Protein AF-A0A371JUL6-F1 (afdb_monomer)

Organism: NCBI:txid2292706

Structure (mmCIF, N/CA/C/O backbone):
data_AF-A0A371JUL6-F1
#
_entry.id   AF-A0A371JUL6-F1
#
loop_
_atom_site.group_PDB
_atom_site.id
_atom_site.type_symbol
_atom_site.label_atom_id
_atom_site.label_alt_id
_atom_site.label_comp_id
_atom_site.label_asym_id
_atom_site.label_entity_id
_atom_site.label_seq_id
_atom_site.pdbx_PDB_ins_code
_atom_site.Cartn_x
_atom_site.Cartn_y
_atom_site.Cartn_z
_atom_site.occupancy
_atom_site.B_iso_or_equiv
_atom_site.auth_seq_id
_atom_site.auth_comp_id
_atom_site.auth_asym_id
_atom_site.auth_atom_id
_atom_site.pdbx_PDB_model_num
ATOM 1 N N . MET A 1 1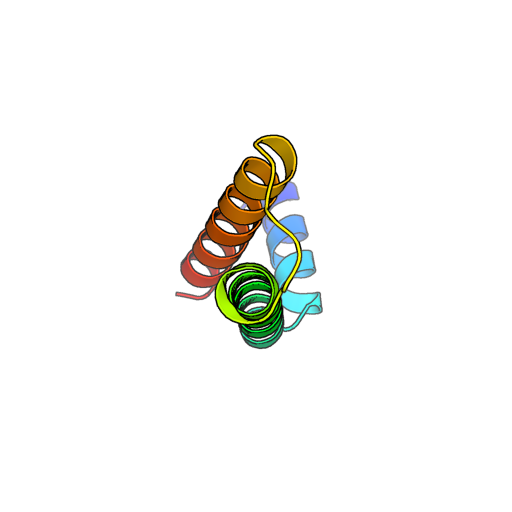 ? -14.655 4.443 23.962 1.00 75.50 1 MET A N 1
ATOM 2 C CA . MET A 1 1 ? -15.134 5.493 23.037 1.00 75.50 1 MET A CA 1
ATOM 3 C C . MET A 1 1 ? -13.946 5.978 22.232 1.00 75.50 1 MET A C 1
ATOM 5 O O . MET A 1 1 ? -12.888 6.141 22.826 1.00 75.50 1 MET A O 1
ATOM 9 N N . LEU A 1 2 ? -14.106 6.144 20.920 1.00 83.75 2 LEU A N 1
ATOM 10 C CA . LEU A 1 2 ? -13.054 6.663 20.042 1.00 83.75 2 LEU A CA 1
ATOM 11 C C . LEU A 1 2 ? -12.828 8.158 20.285 1.00 83.75 2 LEU A C 1
ATOM 13 O O . LEU A 1 2 ? -13.744 8.865 20.715 1.00 83.75 2 LEU A O 1
ATOM 17 N N . THR A 1 3 ? -11.612 8.631 20.020 1.00 93.19 3 THR A N 1
ATOM 18 C CA . THR A 1 3 ? -11.305 10.064 20.063 1.00 93.19 3 THR A CA 1
ATOM 19 C C . THR A 1 3 ? -11.924 10.783 18.859 1.00 93.19 3 THR A C 1
ATOM 21 O O . THR A 1 3 ? -12.164 10.153 17.826 1.00 93.19 3 THR A O 1
ATOM 24 N N . PRO A 1 4 ? -12.148 12.107 18.937 1.00 87.31 4 PRO A N 1
ATOM 25 C CA . PRO A 1 4 ? -12.670 12.877 17.809 1.00 87.31 4 PRO A CA 1
ATOM 26 C C . PRO A 1 4 ? -11.851 12.711 16.519 1.00 87.31 4 PRO A C 1
ATOM 28 O O . PRO A 1 4 ? -12.432 12.499 15.463 1.00 87.31 4 PRO A O 1
ATOM 31 N N . ALA A 1 5 ? -10.516 12.685 16.614 1.00 85.50 5 ALA A N 1
ATOM 32 C CA . ALA A 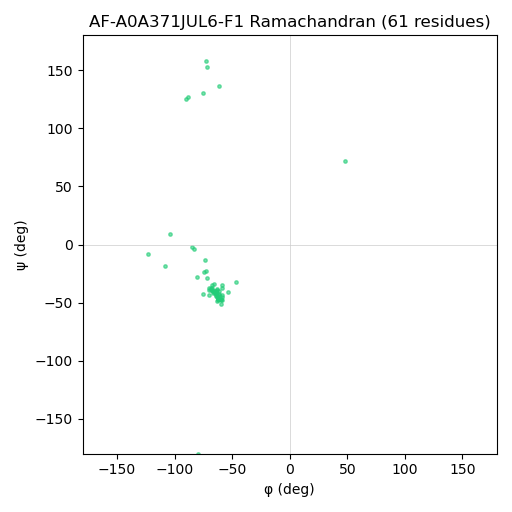1 5 ? -9.636 12.476 15.460 1.00 85.50 5 ALA A CA 1
ATOM 33 C C . ALA A 1 5 ? -9.774 11.069 14.842 1.00 85.50 5 ALA A C 1
ATOM 35 O O . ALA A 1 5 ? -9.674 10.909 13.631 1.00 85.50 5 ALA A O 1
ATOM 36 N N . GLN A 1 6 ? -10.033 10.040 15.658 1.00 78.19 6 GLN A N 1
ATOM 37 C CA . GLN A 1 6 ? -10.293 8.682 15.163 1.00 78.19 6 GLN A CA 1
ATOM 38 C C . GLN A 1 6 ? -11.649 8.588 14.455 1.00 78.19 6 GLN A C 1
ATOM 40 O O . GLN A 1 6 ? -11.761 7.902 13.446 1.00 78.19 6 GLN A O 1
ATOM 45 N N . VAL A 1 7 ? -12.669 9.290 14.959 1.00 79.81 7 VAL A N 1
ATOM 46 C CA . VAL A 1 7 ? -13.988 9.369 14.313 1.00 79.81 7 VAL A CA 1
ATOM 47 C C . VAL A 1 7 ? -13.902 10.121 12.985 1.00 79.81 7 VAL A C 1
ATOM 49 O O . VAL A 1 7 ? -14.480 9.671 12.004 1.00 79.81 7 VAL A O 1
ATOM 52 N N . GLU A 1 8 ? -13.150 11.219 12.933 1.00 81.31 8 GLU A N 1
ATOM 53 C CA . GLU A 1 8 ? -12.936 12.003 11.713 1.00 81.31 8 GLU A CA 1
ATOM 54 C C . GLU A 1 8 ? -12.168 11.204 10.648 1.00 81.31 8 GLU A C 1
ATOM 56 O O . GLU A 1 8 ? -12.571 11.178 9.488 1.00 81.31 8 GLU A O 1
ATOM 61 N N . LEU A 1 9 ? -11.132 10.457 11.050 1.00 75.38 9 LEU A N 1
ATOM 62 C CA . LEU A 1 9 ? -10.410 9.538 10.166 1.00 75.38 9 LEU A CA 1
ATOM 63 C C . LEU A 1 9 ? -11.322 8.428 9.619 1.00 75.38 9 LEU A C 1
ATOM 65 O O . LEU A 1 9 ? -11.275 8.125 8.429 1.00 75.38 9 LEU A O 1
ATOM 69 N N . LEU A 1 10 ? -12.170 7.842 10.469 1.00 67.88 10 LEU A N 1
ATOM 70 C CA . LEU A 1 10 ? -13.139 6.821 10.060 1.00 67.88 10 LEU A CA 1
ATOM 71 C C . LEU A 1 10 ? -14.203 7.383 9.118 1.00 67.88 10 LEU A C 1
ATOM 73 O O . LEU A 1 10 ? -14.558 6.729 8.149 1.00 67.88 10 LEU A O 1
ATOM 77 N N . GLN A 1 11 ? -14.706 8.590 9.372 1.00 70.62 11 GLN A N 1
ATOM 78 C CA . GLN A 1 11 ? -15.674 9.250 8.496 1.00 70.62 11 GLN A CA 1
ATOM 79 C C . GLN A 1 11 ? -15.057 9.624 7.148 1.00 70.62 11 GLN A C 1
ATOM 81 O O . GLN A 1 11 ? -15.716 9.468 6.125 1.00 70.62 11 GLN A O 1
ATOM 86 N N . PHE A 1 12 ? -13.794 10.053 7.132 1.00 65.94 12 PHE A N 1
ATOM 87 C CA . PHE A 1 12 ? -13.038 10.281 5.905 1.00 65.94 12 PHE A CA 1
ATOM 88 C C . PHE A 1 12 ? -12.831 8.981 5.113 1.00 65.94 12 PHE A C 1
ATOM 90 O O . PHE A 1 12 ? -13.077 8.958 3.910 1.00 65.94 12 PHE A O 1
ATOM 97 N N . ALA A 1 13 ? -12.461 7.885 5.784 1.00 61.34 13 ALA A N 1
ATOM 98 C CA . ALA A 1 13 ? -12.342 6.564 5.164 1.00 61.34 13 ALA A CA 1
ATOM 99 C C . ALA A 1 13 ? -13.694 6.041 4.637 1.00 61.34 13 ALA A C 1
ATOM 101 O O . ALA A 1 13 ? -13.761 5.484 3.546 1.00 61.34 13 ALA A O 1
ATOM 102 N N . ASN A 1 14 ? -14.783 6.287 5.370 1.00 65.50 14 ASN A N 1
ATOM 103 C CA . ASN A 1 14 ? -16.141 5.879 5.008 1.00 65.50 14 ASN A CA 1
ATOM 104 C C . ASN A 1 14 ? -16.755 6.738 3.883 1.00 65.50 14 ASN A C 1
ATOM 106 O O . ASN A 1 14 ? -17.644 6.278 3.181 1.00 65.50 14 ASN A O 1
ATOM 110 N N . TYR A 1 15 ? -16.291 7.979 3.689 1.00 60.31 15 TYR A N 1
ATOM 111 C CA . TYR A 1 15 ? -16.686 8.840 2.563 1.00 60.31 15 TYR A CA 1
ATOM 112 C C . TYR A 1 15 ? -16.055 8.402 1.227 1.00 60.31 15 TYR A C 1
ATOM 114 O O . TYR A 1 15 ? -16.473 8.866 0.170 1.00 60.31 15 TYR A O 1
ATOM 122 N N . LEU A 1 16 ? -15.048 7.523 1.263 1.00 55.84 16 LEU A N 1
ATOM 123 C CA . LEU A 1 16 ? -14.265 7.109 0.097 1.00 55.84 16 LEU A CA 1
ATOM 124 C C . LEU A 1 16 ? -14.615 5.713 -0.438 1.00 55.84 16 LEU A C 1
ATOM 126 O O . LEU A 1 16 ? -13.877 5.233 -1.293 1.00 55.84 16 LEU A O 1
ATOM 130 N N . ASP A 1 17 ? -15.691 5.076 0.046 1.00 66.06 17 ASP A N 1
ATOM 131 C CA . ASP A 1 17 ? -16.002 3.665 -0.235 1.00 66.06 17 ASP A CA 1
ATOM 132 C C . ASP A 1 17 ? -14.748 2.805 -0.022 1.00 66.06 17 ASP A C 1
ATOM 134 O O . ASP A 1 17 ? -14.107 2.370 -0.973 1.00 66.06 17 ASP A O 1
ATOM 138 N N . GLY A 1 18 ? -14.330 2.604 1.231 1.00 66.94 18 GLY A N 1
ATOM 139 C CA . GLY A 1 18 ? -13.049 1.965 1.550 1.00 66.94 18 GLY A CA 1
ATOM 140 C C . GLY A 1 18 ? -12.727 0.664 0.782 1.00 66.94 18 GLY A C 1
ATOM 141 O O . GLY A 1 18 ? -11.563 0.530 0.385 1.00 66.94 18 GLY A O 1
ATOM 142 N N . PRO A 1 19 ? -13.687 -0.210 0.394 1.00 75.31 19 PRO A N 1
ATOM 143 C CA . PRO A 1 19 ? -13.397 -1.329 -0.501 1.00 75.31 19 PRO A CA 1
ATOM 144 C C . PRO A 1 19 ? -13.012 -0.875 -1.919 1.00 75.31 19 PRO A C 1
ATOM 146 O O . PRO A 1 19 ? -12.079 -1.423 -2.509 1.00 75.31 19 PRO A O 1
ATOM 149 N N . ASP A 1 20 ? -13.681 0.142 -2.462 1.00 81.50 20 ASP A N 1
ATOM 150 C CA . ASP A 1 20 ? -13.385 0.737 -3.769 1.00 81.50 20 ASP A CA 1
ATOM 151 C C . ASP A 1 20 ? -12.063 1.507 -3.746 1.00 81.50 20 ASP A C 1
ATOM 153 O O . ASP A 1 20 ? -11.266 1.373 -4.677 1.00 81.50 20 ASP A O 1
ATOM 157 N N . LEU A 1 21 ? -11.761 2.228 -2.663 1.00 83.75 21 LEU A N 1
ATOM 158 C CA . LEU A 1 21 ? -10.456 2.863 -2.473 1.00 83.75 21 LEU A CA 1
ATOM 159 C C . LEU A 1 21 ? -9.332 1.821 -2.395 1.00 83.75 21 LEU A C 1
ATOM 161 O O . LEU A 1 21 ? -8.307 1.966 -3.059 1.00 83.75 21 LEU A O 1
ATOM 165 N N . VAL A 1 22 ? -9.519 0.742 -1.634 1.00 88.75 22 VAL A N 1
ATOM 166 C CA . VAL A 1 22 ? -8.565 -0.376 -1.571 1.00 88.75 22 VAL A CA 1
ATOM 167 C C . VAL A 1 22 ? -8.352 -0.985 -2.956 1.00 88.75 22 VAL A C 1
ATOM 169 O O . VAL A 1 22 ? -7.210 -1.227 -3.351 1.00 88.75 22 VAL A O 1
ATOM 172 N N . ASN A 1 23 ? -9.428 -1.216 -3.708 1.00 89.31 23 ASN A N 1
ATOM 173 C CA . ASN A 1 23 ? -9.352 -1.759 -5.062 1.00 89.31 23 ASN A CA 1
ATOM 174 C C . ASN A 1 23 ? -8.631 -0.801 -6.020 1.00 89.31 23 ASN A C 1
ATOM 176 O O . ASN A 1 23 ? -7.804 -1.247 -6.815 1.00 89.31 23 ASN A O 1
ATOM 180 N N . ALA A 1 24 ? -8.879 0.506 -5.915 1.00 90.31 24 ALA A N 1
ATOM 181 C CA . ALA A 1 24 ? -8.210 1.522 -6.719 1.00 90.31 24 ALA A CA 1
ATOM 182 C C . ALA A 1 24 ? -6.703 1.591 -6.428 1.00 90.31 24 ALA A C 1
ATOM 184 O O . ALA A 1 24 ? -5.899 1.643 -7.359 1.00 90.31 24 ALA A O 1
ATOM 185 N N . LEU A 1 25 ? -6.304 1.542 -5.152 1.00 92.81 25 LEU A N 1
ATOM 186 C CA . LEU A 1 25 ? -4.891 1.567 -4.764 1.00 92.81 25 LEU A CA 1
ATOM 187 C C . LEU A 1 25 ? -4.153 0.295 -5.219 1.00 92.81 25 LEU A C 1
ATOM 189 O O . LEU A 1 25 ? -3.033 0.391 -5.721 1.00 92.81 25 LEU A O 1
ATOM 193 N N . LYS A 1 26 ? -4.793 -0.880 -5.111 1.00 94.88 26 LYS A N 1
ATOM 194 C CA . LYS A 1 26 ? -4.257 -2.148 -5.641 1.00 94.88 26 LYS A CA 1
ATOM 195 C C . LYS A 1 26 ? -4.090 -2.100 -7.155 1.00 94.88 26 LYS A C 1
ATOM 197 O O . LYS A 1 26 ? -3.022 -2.433 -7.658 1.00 94.88 26 LYS A O 1
ATOM 202 N N . LEU A 1 27 ? -5.110 -1.623 -7.871 1.00 94.38 27 LEU A N 1
ATOM 203 C CA . LEU A 1 27 ? -5.060 -1.478 -9.324 1.00 94.38 27 LEU A CA 1
ATOM 204 C C . LEU A 1 27 ? -3.921 -0.549 -9.758 1.00 94.38 27 LEU A C 1
ATOM 206 O O . LEU A 1 27 ? -3.168 -0.898 -10.662 1.00 94.38 27 LEU A O 1
ATOM 210 N N . LEU A 1 28 ? -3.772 0.613 -9.112 1.00 93.75 28 LEU A N 1
ATOM 211 C CA . LEU A 1 28 ? -2.687 1.549 -9.409 1.00 93.75 28 LEU A CA 1
ATOM 212 C C . LEU A 1 28 ? -1.317 0.895 -9.200 1.00 93.75 28 LEU A C 1
ATOM 214 O O . LEU A 1 28 ? -0.460 0.982 -10.076 1.00 93.75 28 LEU A O 1
ATOM 218 N N . HIS A 1 29 ? -1.123 0.216 -8.071 1.00 96.19 29 HIS A N 1
ATOM 219 C CA . HIS A 1 29 ? 0.129 -0.475 -7.788 1.00 96.19 29 HIS A CA 1
ATOM 220 C C . HIS A 1 29 ? 0.442 -1.550 -8.834 1.00 96.19 29 HIS A C 1
ATOM 222 O O . HIS A 1 29 ? 1.548 -1.582 -9.370 1.00 96.19 29 HIS A O 1
ATOM 228 N N . ASP A 1 30 ? -0.532 -2.395 -9.166 1.00 95.06 30 ASP A N 1
ATOM 229 C CA . ASP A 1 30 ? -0.330 -3.498 -10.103 1.00 95.06 30 ASP A CA 1
ATOM 230 C C . ASP A 1 30 ? -0.085 -2.999 -11.530 1.00 95.06 30 ASP A C 1
ATOM 232 O O . ASP A 1 30 ? 0.775 -3.533 -12.229 1.00 95.06 30 ASP A O 1
ATOM 236 N N . VAL A 1 31 ? -0.760 -1.928 -11.957 1.00 94.50 31 VAL A N 1
ATOM 237 C CA . VAL A 1 31 ? -0.482 -1.285 -13.248 1.00 94.50 31 VAL A CA 1
ATOM 238 C C . VAL A 1 31 ? 0.951 -0.769 -13.305 1.00 94.50 31 VAL A C 1
ATOM 240 O O . VAL A 1 31 ? 1.651 -1.027 -14.282 1.00 94.50 31 VAL A O 1
ATOM 243 N N . VAL A 1 32 ? 1.417 -0.080 -12.263 1.00 93.56 32 VAL A N 1
ATOM 244 C CA . VAL A 1 32 ? 2.779 0.465 -12.247 1.00 93.56 32 VAL A CA 1
ATOM 245 C C . VAL A 1 32 ? 3.830 -0.651 -12.204 1.00 93.56 32 VAL A C 1
ATOM 247 O O . VAL A 1 32 ? 4.833 -0.559 -12.903 1.00 93.56 32 VAL A O 1
ATOM 250 N N . ILE A 1 33 ? 3.605 -1.726 -11.444 1.00 93.56 33 ILE A N 1
ATOM 251 C CA . ILE A 1 33 ? 4.566 -2.835 -11.315 1.00 93.56 33 ILE A CA 1
ATOM 252 C C . ILE A 1 33 ? 4.591 -3.741 -12.555 1.00 93.56 33 ILE A C 1
ATOM 254 O O . ILE A 1 33 ? 5.665 -4.171 -12.974 1.00 93.56 33 ILE A O 1
ATOM 258 N N . TYR A 1 34 ? 3.427 -4.080 -13.115 1.00 92.56 34 TYR A N 1
ATOM 259 C CA . TYR A 1 34 ? 3.308 -5.146 -14.119 1.00 92.56 34 TYR A CA 1
ATOM 260 C C . TYR A 1 34 ? 3.035 -4.648 -15.536 1.00 92.56 34 TYR A C 1
ATOM 262 O O . TYR A 1 34 ? 3.233 -5.402 -16.492 1.00 92.56 34 TYR A O 1
ATOM 270 N N . HIS A 1 35 ? 2.559 -3.413 -15.688 1.00 90.94 35 HIS A N 1
ATOM 271 C CA . HIS A 1 35 ? 2.123 -2.877 -16.978 1.00 90.94 35 HIS A CA 1
ATOM 272 C C . HIS A 1 35 ? 2.851 -1.593 -17.390 1.00 90.94 35 HIS A C 1
ATOM 274 O O . HIS A 1 35 ? 2.703 -1.163 -18.532 1.00 90.94 35 HIS A O 1
ATOM 280 N N . SER A 1 36 ? 3.659 -0.999 -16.509 1.00 88.12 36 SER A N 1
ATOM 281 C CA . SER A 1 36 ? 4.552 0.097 -16.877 1.00 88.12 36 SER A CA 1
ATOM 282 C C . SER A 1 36 ? 5.754 -0.429 -17.661 1.00 88.12 36 SER A C 1
ATOM 284 O O . SER A 1 36 ? 6.445 -1.347 -17.225 1.00 88.12 36 SER A O 1
ATOM 286 N N . GLU A 1 37 ? 6.047 0.198 -18.799 1.00 92.25 37 GLU A N 1
ATOM 287 C CA . GLU A 1 37 ? 7.307 -0.006 -19.528 1.00 92.25 37 GLU A CA 1
ATOM 288 C C . GLU A 1 37 ? 8.442 0.885 -18.984 1.00 92.25 37 GLU A C 1
ATOM 290 O O . GLU A 1 37 ? 9.579 0.814 -19.453 1.00 92.25 37 GLU A O 1
ATOM 295 N N . ILE A 1 38 ? 8.142 1.734 -17.993 1.00 91.31 38 ILE A N 1
ATOM 296 C CA . ILE A 1 38 ? 9.091 2.669 -17.384 1.00 91.31 38 ILE A CA 1
ATOM 297 C C . ILE A 1 38 ? 9.781 1.984 -16.192 1.00 91.31 38 ILE A C 1
ATOM 299 O O . ILE A 1 38 ? 9.086 1.501 -15.294 1.00 91.31 38 ILE A O 1
ATOM 303 N N . PRO A 1 39 ? 11.129 1.944 -16.152 1.00 92.50 39 PRO A N 1
ATOM 304 C CA . PRO A 1 39 ? 11.870 1.454 -14.994 1.00 92.50 39 PRO A CA 1
ATOM 305 C C . PRO A 1 39 ? 11.590 2.295 -13.748 1.00 92.50 39 PRO A C 1
ATOM 307 O O . PRO A 1 39 ? 11.623 3.517 -13.830 1.00 92.50 39 PRO A O 1
ATOM 310 N N . LEU A 1 40 ? 11.394 1.626 -12.609 1.00 94.44 40 LEU A N 1
ATOM 311 C CA . LEU A 1 40 ? 11.131 2.287 -11.333 1.00 94.44 40 LEU A CA 1
ATOM 312 C C . LEU A 1 40 ? 12.425 2.620 -10.588 1.00 94.44 40 LEU A C 1
ATOM 314 O O . LEU A 1 40 ? 13.247 1.727 -10.328 1.00 94.44 40 LEU A O 1
ATOM 318 N N . ASP A 1 41 ? 12.574 3.877 -10.195 1.00 96.56 41 ASP A N 1
ATOM 319 C CA . ASP A 1 41 ? 13.611 4.335 -9.281 1.00 96.56 41 ASP A CA 1
ATOM 320 C C . ASP A 1 41 ? 13.263 4.041 -7.807 1.00 96.56 41 ASP A C 1
ATOM 322 O O . ASP A 1 41 ? 12.260 3.402 -7.474 1.00 96.56 41 ASP A O 1
ATOM 326 N N . GLU A 1 42 ? 14.153 4.427 -6.892 1.00 97.31 42 GLU A N 1
ATOM 327 C CA . GLU A 1 42 ? 13.959 4.166 -5.462 1.00 97.31 42 GLU A CA 1
ATOM 328 C C . GLU A 1 42 ? 12.851 5.026 -4.833 1.00 97.31 42 GLU A C 1
ATOM 330 O O . GLU A 1 42 ? 12.197 4.581 -3.883 1.00 97.31 42 GLU A O 1
ATOM 335 N N . GLU A 1 43 ? 12.599 6.227 -5.355 1.00 97.31 43 GLU A N 1
ATOM 336 C CA . GLU A 1 43 ? 11.519 7.093 -4.874 1.00 97.31 43 GLU A CA 1
ATOM 337 C C . GLU A 1 43 ? 10.161 6.498 -5.263 1.00 97.31 43 GLU A C 1
ATOM 339 O O . GLU A 1 43 ? 9.268 6.369 -4.421 1.00 97.31 43 GLU A O 1
ATOM 344 N N . GLU A 1 44 ? 10.038 6.022 -6.500 1.00 95.69 44 GLU A N 1
ATOM 345 C CA . GLU A 1 44 ? 8.848 5.355 -7.026 1.00 95.69 44 GLU A CA 1
ATOM 346 C C . GLU A 1 44 ? 8.569 4.036 -6.293 1.00 95.69 44 GLU A C 1
ATOM 348 O O . GLU A 1 44 ? 7.431 3.768 -5.898 1.00 95.69 44 GLU A O 1
ATOM 353 N N . LYS A 1 45 ? 9.603 3.233 -6.006 1.00 95.69 45 LYS A N 1
ATOM 354 C CA . LYS A 1 45 ? 9.463 2.024 -5.170 1.00 95.69 45 LYS A CA 1
ATOM 355 C C . LYS A 1 45 ? 8.988 2.355 -3.758 1.00 95.69 45 LYS A C 1
ATOM 357 O O . LYS A 1 45 ? 8.122 1.662 -3.221 1.00 95.69 45 LYS A O 1
ATOM 362 N N . THR A 1 46 ? 9.528 3.413 -3.157 1.00 97.50 46 THR A N 1
ATOM 363 C CA . THR A 1 46 ? 9.133 3.865 -1.814 1.00 97.50 46 THR A CA 1
ATOM 364 C C . THR A 1 46 ? 7.679 4.338 -1.796 1.00 97.50 46 THR A C 1
ATOM 366 O O . THR A 1 46 ? 6.925 4.019 -0.869 1.00 97.50 46 THR A O 1
ATOM 369 N N . ALA A 1 47 ? 7.252 5.049 -2.841 1.00 95.56 47 ALA A N 1
ATOM 370 C CA . ALA A 1 47 ? 5.868 5.462 -3.012 1.00 95.56 47 ALA A CA 1
ATOM 371 C C . ALA A 1 47 ? 4.932 4.249 -3.147 1.00 95.56 47 ALA A C 1
ATOM 373 O O . ALA A 1 47 ? 3.942 4.168 -2.423 1.00 95.56 47 ALA A O 1
ATOM 374 N N . LEU A 1 48 ? 5.271 3.261 -3.983 1.00 96.50 48 LEU A N 1
ATOM 375 C CA . LEU A 1 48 ? 4.472 2.040 -4.157 1.00 96.50 48 LEU A CA 1
ATOM 376 C C . LEU A 1 48 ? 4.372 1.209 -2.873 1.00 96.50 48 LEU A C 1
ATOM 378 O O . LEU A 1 48 ? 3.295 0.710 -2.543 1.00 96.50 48 LEU A O 1
ATOM 382 N N . TYR A 1 49 ? 5.459 1.115 -2.102 1.00 95.88 49 TYR A N 1
ATOM 383 C CA . TYR A 1 49 ? 5.433 0.489 -0.779 1.00 95.88 49 TYR A CA 1
ATOM 384 C C . TYR A 1 49 ? 4.481 1.220 0.181 1.00 95.88 49 TYR A C 1
ATOM 386 O O . TYR A 1 49 ? 3.731 0.590 0.926 1.00 95.88 49 TYR A O 1
ATOM 394 N N . SER A 1 50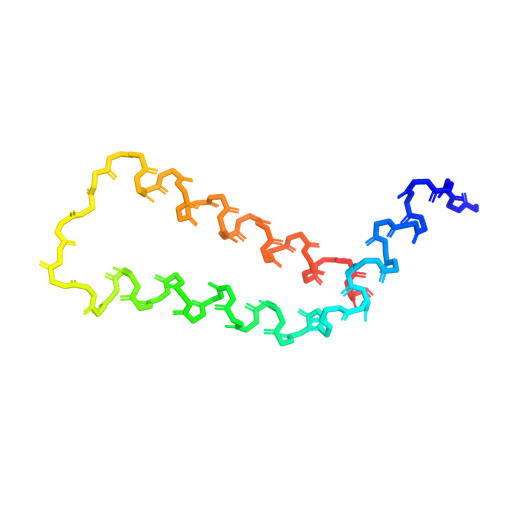 ? 4.466 2.553 0.130 1.00 96.0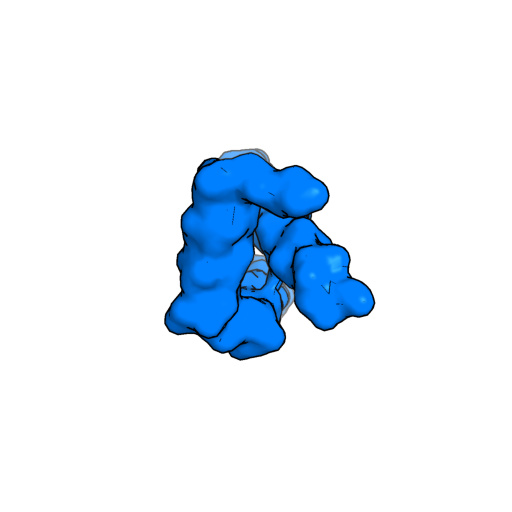0 50 SER A N 1
ATOM 395 C CA . SER A 1 50 ? 3.575 3.376 0.955 1.00 96.00 50 SER A CA 1
ATOM 396 C C . SER A 1 50 ? 2.106 3.225 0.540 1.00 96.00 50 SER A C 1
ATOM 398 O O . SER A 1 50 ? 1.238 3.116 1.405 1.00 96.00 50 SER A O 1
ATOM 400 N N . VAL A 1 51 ? 1.826 3.146 -0.767 1.00 94.56 51 VAL A N 1
ATOM 401 C CA . VAL A 1 51 ? 0.490 2.844 -1.315 1.00 94.56 51 VAL A CA 1
ATOM 402 C C . VAL A 1 51 ? 0.002 1.482 -0.815 1.00 94.56 51 VAL A C 1
ATOM 404 O O . VAL A 1 51 ? -1.143 1.371 -0.371 1.00 94.56 51 VAL A O 1
ATOM 407 N N . LYS A 1 52 ? 0.884 0.474 -0.803 1.00 95.38 52 LYS A N 1
ATOM 408 C CA . LYS A 1 52 ? 0.579 -0.844 -0.241 1.00 95.38 52 LYS A CA 1
ATOM 409 C C . LYS A 1 52 ? 0.201 -0.781 1.235 1.00 95.38 52 LYS A C 1
ATOM 411 O O . LYS A 1 52 ? -0.852 -1.285 1.621 1.00 95.38 52 LYS A O 1
ATOM 416 N N . GLY A 1 53 ? 1.024 -0.122 2.047 1.00 93.12 53 GLY A N 1
ATOM 417 C CA . GLY A 1 53 ? 0.732 0.052 3.470 1.00 93.12 53 GLY A CA 1
ATOM 418 C C . GLY A 1 53 ? -0.594 0.778 3.714 1.00 93.12 53 GLY A C 1
ATOM 419 O O . GLY A 1 53 ? -1.343 0.413 4.617 1.00 93.12 53 GLY A O 1
ATOM 420 N N . LEU A 1 54 ? -0.926 1.770 2.881 1.00 90.44 54 LEU A N 1
ATOM 421 C CA . LEU A 1 54 ? -2.174 2.520 2.998 1.00 90.44 54 LEU A CA 1
ATOM 422 C C . LEU A 1 54 ? -3.409 1.631 2.799 1.00 90.44 54 LEU A C 1
ATOM 424 O O . LEU A 1 54 ? -4.313 1.678 3.633 1.00 90.44 54 LEU A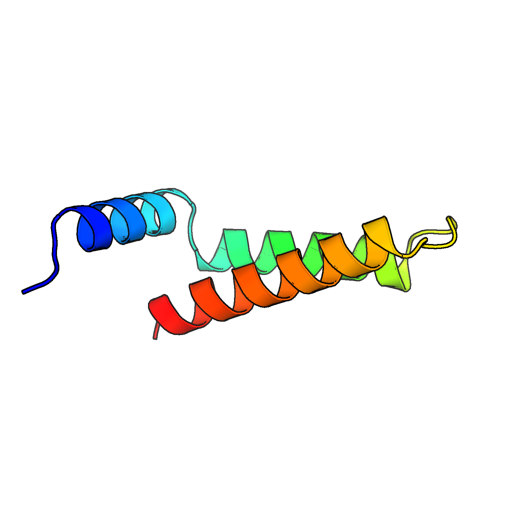 O 1
ATOM 428 N N . TRP A 1 55 ? -3.459 0.804 1.747 1.00 91.50 55 TRP A N 1
ATOM 429 C CA . TRP A 1 55 ? -4.623 -0.070 1.556 1.00 91.50 55 TRP A CA 1
ATOM 430 C C . TRP A 1 55 ? -4.711 -1.151 2.635 1.00 91.50 55 TRP A C 1
ATOM 432 O O . TRP A 1 55 ? -5.816 -1.499 3.034 1.00 91.50 55 TRP A O 1
ATOM 442 N N . GLU A 1 56 ? -3.585 -1.678 3.132 1.00 91.50 56 GLU A N 1
ATOM 443 C CA . GLU A 1 56 ? -3.582 -2.695 4.195 1.00 91.50 56 GLU A CA 1
ATOM 444 C C . GLU A 1 56 ? -4.175 -2.121 5.486 1.00 91.50 56 GLU A C 1
ATOM 446 O O . GLU A 1 56 ? -5.001 -2.767 6.131 1.00 91.50 56 GLU A O 1
ATOM 451 N N . CYS A 1 57 ? -3.826 -0.873 5.811 1.00 87.31 57 CYS A N 1
ATOM 452 C CA . CYS A 1 57 ? -4.416 -0.140 6.925 1.00 87.31 57 CYS A CA 1
ATOM 453 C C . CYS A 1 57 ? -5.923 0.079 6.746 1.00 87.31 57 CYS A C 1
ATOM 455 O O . CYS A 1 57 ? -6.673 -0.136 7.695 1.00 87.31 57 CYS A O 1
ATOM 457 N N . ILE A 1 58 ? -6.379 0.477 5.552 1.00 84.31 58 ILE A N 1
ATOM 458 C CA . ILE A 1 58 ? -7.814 0.665 5.277 1.00 84.31 58 ILE A CA 1
ATOM 459 C C . ILE A 1 58 ? -8.560 -0.668 5.424 1.00 84.31 58 ILE A C 1
ATOM 461 O O . ILE A 1 58 ? -9.537 -0.735 6.162 1.00 84.31 58 ILE A O 1
ATOM 465 N N . GLN A 1 59 ? -8.054 -1.750 4.822 1.00 85.75 59 GLN A N 1
ATOM 466 C CA . GLN A 1 59 ? -8.664 -3.081 4.940 1.00 85.75 59 GLN A CA 1
ATOM 467 C C . GLN A 1 59 ? -8.750 -3.570 6.391 1.00 85.75 59 GLN A C 1
ATOM 469 O O . GLN A 1 59 ? -9.704 -4.259 6.740 1.00 85.75 59 GLN A O 1
ATOM 474 N N . ALA A 1 60 ? -7.768 -3.239 7.233 1.00 82.44 60 ALA A N 1
ATOM 475 C CA . ALA A 1 60 ? -7.771 -3.611 8.647 1.00 82.44 60 ALA A CA 1
ATOM 476 C C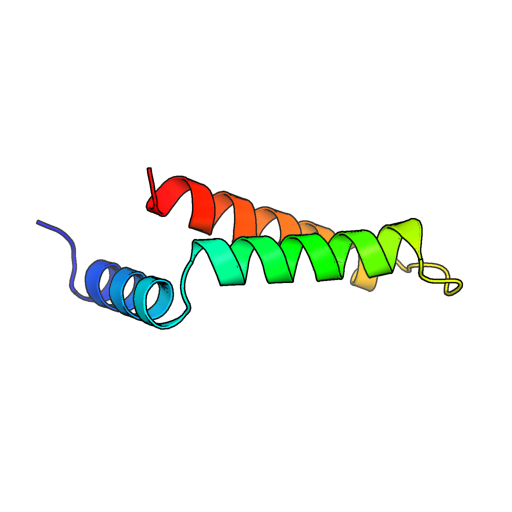 . ALA A 1 60 ? -8.789 -2.818 9.485 1.00 82.44 60 ALA A C 1
ATOM 478 O O . 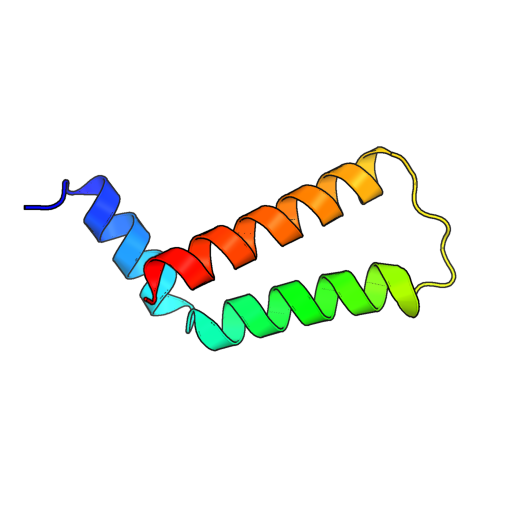ALA A 1 60 ? -9.184 -3.282 10.549 1.00 82.44 60 ALA A O 1
ATOM 479 N N . ILE A 1 61 ? -9.196 -1.630 9.030 1.00 78.69 61 ILE A N 1
ATOM 480 C CA . ILE A 1 61 ? -10.204 -0.791 9.694 1.00 78.69 61 ILE A CA 1
ATOM 481 C C . ILE A 1 61 ? -11.632 -1.259 9.365 1.00 78.69 61 ILE A C 1
ATOM 483 O O . ILE A 1 61 ? -12.542 -1.052 10.164 1.00 78.69 61 ILE A O 1
ATOM 487 N N . GLU A 1 62 ? -11.831 -1.884 8.203 1.00 66.75 62 GLU A N 1
ATOM 488 C CA . GLU A 1 62 ? -13.134 -2.389 7.745 1.00 66.75 62 GLU A CA 1
ATOM 489 C C . GLU A 1 62 ? -13.515 -3.780 8.292 1.00 66.75 62 GLU A C 1
ATOM 491 O O . GLU A 1 62 ? -14.616 -4.258 8.012 1.00 66.75 62 GLU A O 1
ATOM 496 N N . GLN A 1 63 ? -12.626 -4.434 9.051 1.00 56.78 63 GLN A N 1
ATOM 497 C CA . GLN A 1 63 ? -12.852 -5.735 9.706 1.00 56.78 63 GLN A CA 1
ATOM 498 C C . GLN A 1 63 ? -13.275 -5.582 11.169 1.00 56.78 63 GLN A C 1
ATOM 500 O O . GLN A 1 63 ? -14.111 -6.405 11.611 1.00 56.78 63 GLN A O 1
#

Sequence (63 aa):
MLTPAQVELLQFANYLDGPDLVNALKLLHDVVIYHSEIPLDEEEKTALYSVKGLWECIQAIEQ

Foldseek 3Di:
DDDPVVVVVVVVCVVVVLVVLLVVLVVVLCCCVPVDPDDDDPVNVVVSVVSVVVNVVSVVVVD

Nearest PDB structures (foldseek):
  1tl8-assembly1_A  TM=5.993E-01  e=9.313E+00  Homo sapiens
  3txs-asse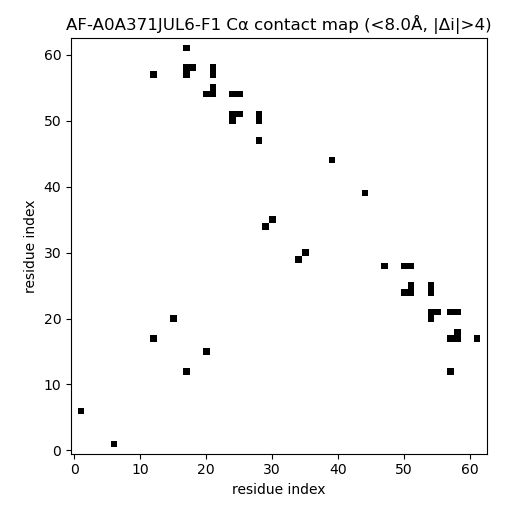mbly1_C  TM=5.450E-01  e=8.710E+00  Biquartavirus 44RR2

Solvent-accessible surface area (backbone atoms only — not comparable to full-atom values): 371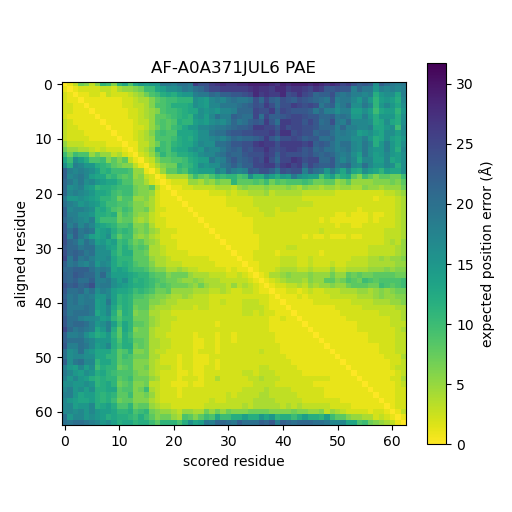8 Å² total; per-residue (Å²): 132,82,53,71,70,54,50,51,52,48,49,56,44,62,74,52,47,53,70,58,45,35,50,50,51,50,51,53,46,49,43,54,72,74,66,47,91,66,85,77,54,71,67,56,50,52,49,49,52,50,50,52,54,51,36,53,54,53,58,65,70,78,109

Mean predicted aligned error: 8.21 Å

pLDDT: mean 85.44, std 11.57, range [55.84, 97.5]

Radius of gyration: 14.17 Å; Cα contacts (8 Å, |Δi|>4): 24; chains: 1; bounding box: 31×19×43 Å

Secondary structure (DSSP, 8-state):
---HHHHHHHHHHHTT-HHHHHHHHHHHHHHHHHT--SPP-HHHHHHHHHHHHHHHHHHHH--